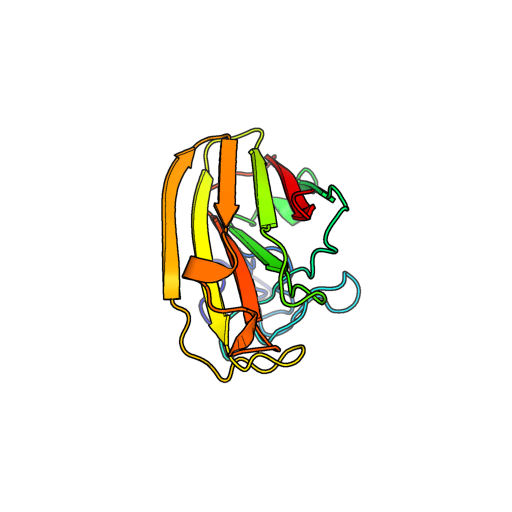Protein AF-S4RY05-F1 (afdb_monomer_lite)

Sequence (166 aa):
CKCNHHATDCNAQTGKCYCTTKGIKGDQCQLCDIDNRYLGNPLKGTCYYSLLIDYQFTFSLSLEDDKHYTSINFMATPEESNRDLDMFINTSKNVNLNITWSSGSTAGTMMGEEVLIVSKAQIREYKSSFSNEKFDFRGNPNITFYVYVSNFTWPVKIQVCFLWRN

Organism: Petromyzon marinus (NCBI:txid7757)

Radius of gyration: 16.18 Å; chains: 1; bounding box: 46×26×43 Å

Secondary structure (DSSP, 8-state):
---TTS-S-B-TTT--B---EETEESTTS-EE-GGGTEEE-TTSS-EEEEPPTT-EEEEEE-SGGGTT--EEEEEE--S-TT--EEEEEEEEEEEEEEEEEEES--TT---SPPEEEEEEEEEEEEEEEE-HHHHTTTT-S-EEEEEEEES--SSEEEEEEEEE--

InterPro domains:
  IPR051568 LZTR1/Attractin [PTHR46376] (1-163)
  IPR056732 Attractin, GBD domain [PF24972] (48-162)

Foldseek 3Di:
DQQLPQAPDADPPPCAGLGAEPQQDDSNSFDGVVVQQWAETSNVPDTAREADAPDKDKDWQADPSSQRYFKYKYKYWDQDQPFKKKKKKFKPFFWWKWKWKFAPDDGHDPPGDTHTDDTDGRDGMDIDIGHCVVVVCVVGVGMMMMMMIGRDGPRMMMMIHMYTDD

pLDDT: mean 90.18, std 12.88, range [46.97, 98.81]

Structure (mmCIF, N/CA/C/O backbone):
data_AF-S4RY05-F1
#
_entry.id   AF-S4RY05-F1
#
loop_
_atom_site.group_PDB
_atom_site.id
_atom_site.type_symbol
_atom_site.label_atom_id
_atom_site.label_alt_id
_atom_site.label_comp_id
_atom_site.label_asym_id
_atom_site.label_entity_id
_atom_site.label_seq_id
_atom_site.pdbx_PDB_ins_code
_atom_site.Cartn_x
_atom_site.Cartn_y
_atom_site.Cartn_z
_atom_site.occupancy
_atom_site.B_iso_or_equiv
_atom_site.auth_seq_id
_atom_site.auth_comp_id
_atom_site.auth_asym_id
_atom_site.auth_atom_id
_atom_site.pdbx_PDB_model_num
ATOM 1 N N . CYS A 1 1 ? -21.446 -6.649 10.476 1.00 89.25 1 CYS A N 1
ATOM 2 C CA . CYS A 1 1 ? -21.070 -5.446 9.704 1.00 89.25 1 CYS A CA 1
ATOM 3 C C . CYS A 1 1 ? -21.053 -5.791 8.215 1.00 89.25 1 CYS A C 1
ATOM 5 O O . CYS A 1 1 ? -20.720 -6.926 7.894 1.00 89.25 1 CYS A O 1
ATOM 7 N N . LYS A 1 2 ? -21.412 -4.872 7.306 1.00 95.00 2 LYS A N 1
ATOM 8 C CA . LYS A 1 2 ? -21.285 -5.079 5.847 1.00 95.00 2 LYS A CA 1
ATOM 9 C C . LYS A 1 2 ? -20.197 -4.145 5.313 1.00 95.00 2 LYS A C 1
ATOM 11 O O . LYS A 1 2 ? -20.494 -3.006 4.986 1.00 95.00 2 LYS A O 1
ATOM 16 N N . CYS A 1 3 ? -18.957 -4.628 5.263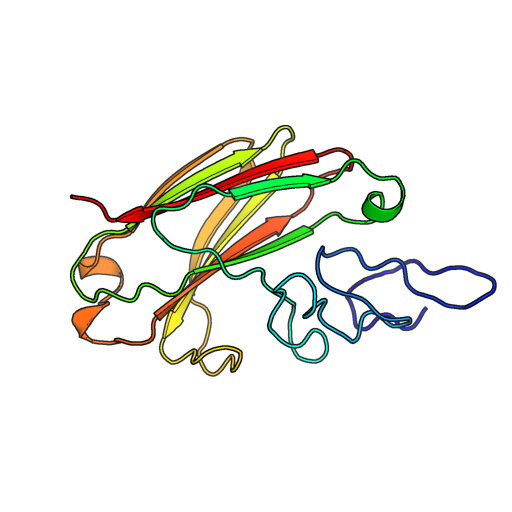 1.00 97.00 3 CYS A N 1
ATOM 17 C CA . CYS A 1 3 ? -17.771 -3.796 5.008 1.00 97.00 3 CYS A CA 1
ATOM 18 C C . CYS A 1 3 ? -17.015 -4.155 3.721 1.00 97.00 3 CYS A C 1
ATOM 20 O O . CYS A 1 3 ? -15.821 -3.893 3.617 1.00 97.00 3 CYS A O 1
ATOM 22 N N . ASN A 1 4 ? -17.681 -4.820 2.770 1.00 96.00 4 ASN A N 1
ATOM 23 C CA . ASN A 1 4 ? -17.122 -5.174 1.457 1.00 96.00 4 ASN A CA 1
ATOM 24 C C . ASN A 1 4 ? -15.742 -5.867 1.513 1.00 96.00 4 ASN A C 1
ATOM 26 O O . ASN A 1 4 ? -14.904 -5.630 0.657 1.00 96.00 4 ASN A O 1
ATOM 30 N N . HIS A 1 5 ? -15.518 -6.731 2.513 1.00 95.38 5 HIS A N 1
ATOM 31 C CA . HIS A 1 5 ? -14.254 -7.452 2.769 1.00 95.38 5 HIS A CA 1
ATOM 32 C C . HIS A 1 5 ? -13.053 -6.581 3.182 1.00 95.38 5 HIS A C 1
ATOM 34 O O . HIS A 1 5 ? -11.957 -7.101 3.359 1.00 95.38 5 HIS A O 1
ATOM 40 N N . HIS A 1 6 ? -13.269 -5.286 3.422 1.00 97.00 6 HIS A N 1
ATOM 41 C CA . HIS A 1 6 ? -12.234 -4.337 3.852 1.00 97.00 6 HIS A CA 1
ATOM 42 C C . HIS A 1 6 ? -12.256 -4.036 5.354 1.00 97.00 6 HIS A C 1
ATOM 44 O O . HIS A 1 6 ? -11.504 -3.186 5.821 1.00 97.00 6 HIS A O 1
ATOM 50 N N . ALA A 1 7 ? -13.132 -4.702 6.109 1.00 96.75 7 ALA A N 1
ATOM 51 C CA . ALA A 1 7 ? -13.131 -4.735 7.568 1.00 96.75 7 ALA A CA 1
ATOM 52 C C . ALA A 1 7 ? -13.991 -5.896 8.08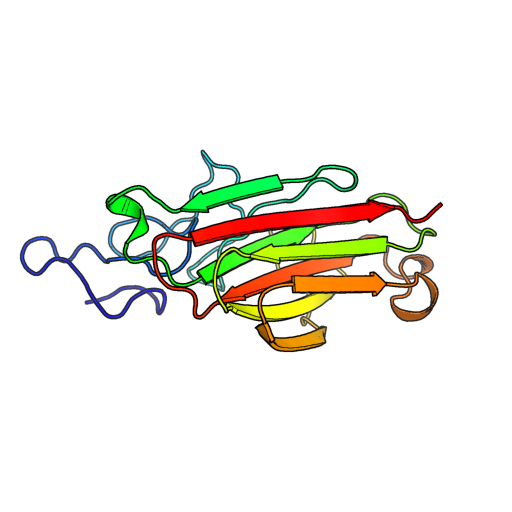1 1.00 96.75 7 ALA A C 1
ATOM 54 O O . ALA A 1 7 ? -14.938 -6.326 7.416 1.00 96.75 7 ALA A O 1
ATOM 55 N N . THR A 1 8 ? -13.701 -6.358 9.292 1.00 95.31 8 THR A N 1
ATOM 56 C CA . THR A 1 8 ? -14.573 -7.261 10.061 1.00 95.31 8 THR A CA 1
ATOM 57 C C . THR A 1 8 ? -15.357 -6.511 11.134 1.00 95.31 8 THR A C 1
ATOM 59 O O . THR A 1 8 ? -16.497 -6.874 11.427 1.00 95.31 8 THR A O 1
ATOM 62 N N . ASP A 1 9 ? -14.783 -5.421 11.646 1.00 95.25 9 ASP A N 1
ATOM 63 C CA . ASP A 1 9 ? -15.317 -4.653 12.764 1.00 95.25 9 ASP A CA 1
ATOM 64 C C . ASP A 1 9 ? -15.981 -3.351 12.301 1.00 95.25 9 ASP A C 1
ATOM 66 O O . ASP A 1 9 ? -15.571 -2.702 11.332 1.00 95.25 9 ASP A O 1
ATOM 70 N N . CYS A 1 10 ? -17.027 -2.947 13.017 1.00 96.62 10 CYS A N 1
ATOM 71 C CA . CYS A 1 10 ? -17.731 -1.691 12.802 1.00 96.62 10 CYS A CA 1
ATOM 72 C C . CYS A 1 10 ? -18.220 -1.111 14.126 1.00 96.62 10 CYS A C 1
ATOM 74 O O . CYS A 1 10 ? -18.343 -1.813 15.131 1.00 96.62 10 CYS A O 1
ATOM 76 N N . ASN A 1 11 ? -18.531 0.181 14.117 1.00 96.50 11 ASN A N 1
ATOM 77 C CA . ASN A 1 11 ? -19.168 0.844 15.240 1.00 96.50 11 ASN A CA 1
ATOM 78 C C . ASN A 1 11 ? -20.532 0.190 15.530 1.00 96.50 11 ASN A C 1
ATOM 80 O O . ASN A 1 11 ? -21.389 0.118 14.650 1.00 96.50 11 ASN A O 1
ATOM 84 N N . ALA A 1 12 ? -20.746 -0.258 16.770 1.00 95.62 12 ALA A N 1
ATOM 85 C CA . ALA A 1 12 ? -21.946 -1.001 17.160 1.00 95.62 12 ALA A CA 1
ATOM 86 C C . ALA A 1 12 ? -23.250 -0.182 17.083 1.00 95.62 12 ALA A C 1
ATOM 88 O O . ALA A 1 12 ? -24.325 -0.763 16.972 1.00 95.62 12 ALA A O 1
ATOM 89 N N . GLN A 1 13 ? -23.164 1.149 17.146 1.00 95.62 13 GLN A N 1
ATOM 90 C CA . GLN A 1 13 ? -24.323 2.044 17.128 1.00 95.62 13 GLN A CA 1
ATOM 91 C C . GLN A 1 13 ? -24.672 2.485 15.706 1.00 95.62 13 GLN A C 1
ATOM 93 O O . GLN A 1 13 ? -25.833 2.443 15.313 1.00 95.62 13 GLN A O 1
ATOM 98 N N . THR A 1 14 ? -23.672 2.912 14.930 1.00 96.31 14 THR A N 1
ATOM 99 C CA . THR A 1 14 ? -23.894 3.479 13.588 1.00 96.31 14 THR A CA 1
ATOM 100 C C . THR A 1 14 ? -23.757 2.452 12.468 1.00 96.31 14 THR A C 1
ATOM 102 O O . THR A 1 14 ? -24.172 2.711 11.343 1.00 96.31 14 THR A O 1
ATOM 105 N N . GLY A 1 15 ? -23.140 1.299 12.740 1.00 95.69 15 GLY A N 1
ATOM 106 C CA . GLY A 1 15 ? -22.800 0.297 11.730 1.00 95.69 15 GLY A CA 1
ATOM 107 C C . GLY A 1 15 ? -21.627 0.688 10.824 1.00 95.69 15 GLY A C 1
ATOM 108 O O . GLY A 1 15 ? -21.273 -0.095 9.941 1.00 95.69 15 GLY A O 1
ATOM 109 N N . LYS A 1 16 ? -21.006 1.859 11.042 1.00 97.25 16 LYS A N 1
ATOM 110 C CA . LYS A 1 16 ? -19.874 2.360 10.251 1.00 97.25 16 LYS A CA 1
ATOM 111 C C . LYS A 1 16 ? -18.645 1.471 10.419 1.00 97.25 16 LYS A C 1
ATOM 113 O O . LYS A 1 16 ? -18.167 1.279 11.536 1.00 97.25 16 LYS A O 1
ATOM 118 N N . CYS A 1 17 ? -18.129 0.953 9.313 1.00 97.94 17 CYS A N 1
ATOM 119 C CA . CYS A 1 17 ? -16.980 0.056 9.280 1.00 97.94 17 CYS A CA 1
ATOM 120 C C . CYS A 1 17 ? -15.662 0.742 9.657 1.00 97.94 17 CYS A C 1
ATOM 122 O O . CYS A 1 17 ? -15.418 1.899 9.308 1.00 97.94 17 CYS A O 1
ATOM 124 N N . TYR A 1 18 ? -14.788 -0.015 10.318 1.00 97.25 18 TYR A N 1
ATOM 125 C CA . TYR A 1 18 ? -13.406 0.371 10.586 1.00 97.25 18 TYR A CA 1
ATOM 126 C C . TYR A 1 18 ? -12.495 -0.200 9.495 1.00 97.25 18 TYR A C 1
ATOM 128 O O . TYR A 1 18 ? -11.924 -1.276 9.656 1.00 97.25 18 TYR A O 1
ATOM 136 N N . CYS A 1 19 ? -12.417 0.488 8.353 1.00 97.88 19 CYS A N 1
ATOM 137 C CA . CYS A 1 19 ? -11.665 0.015 7.188 1.00 97.88 19 CYS A CA 1
ATOM 138 C C . CYS A 1 19 ? -10.189 -0.238 7.532 1.00 97.88 19 CYS A C 1
ATOM 140 O O . CYS A 1 19 ? -9.539 0.602 8.151 1.00 97.88 19 CYS A O 1
ATOM 142 N N . THR A 1 20 ? -9.657 -1.385 7.112 1.00 98.12 20 THR A N 1
ATOM 143 C CA . THR A 1 20 ? -8.320 -1.852 7.518 1.00 98.12 20 THR A CA 1
ATOM 144 C C . THR A 1 20 ? -7.217 -1.508 6.521 1.00 98.12 20 THR A C 1
ATOM 146 O O . THR A 1 20 ? -6.035 -1.605 6.849 1.00 98.12 20 THR A O 1
ATOM 149 N N . THR A 1 21 ? -7.575 -1.040 5.323 1.00 98.38 21 THR A N 1
ATOM 150 C CA . THR A 1 21 ? -6.620 -0.584 4.305 1.00 98.38 21 THR A CA 1
ATOM 151 C C . THR A 1 21 ? -6.646 0.934 4.186 1.00 98.38 21 THR A C 1
ATOM 153 O O . THR A 1 21 ? -7.696 1.524 3.913 1.00 98.38 21 THR A O 1
ATOM 156 N N . LYS A 1 22 ? -5.484 1.577 4.348 1.00 98.31 22 LYS A N 1
ATOM 157 C CA . LYS A 1 22 ? -5.354 3.030 4.197 1.00 98.31 22 LYS A CA 1
ATOM 158 C C . LYS A 1 22 ? -5.764 3.451 2.786 1.00 98.31 22 LYS A C 1
ATOM 160 O O . LYS A 1 22 ? -5.320 2.866 1.802 1.00 98.31 22 LYS A O 1
ATOM 165 N N . GLY A 1 23 ? -6.607 4.479 2.713 1.00 97.75 23 GLY A N 1
ATOM 166 C CA . GLY A 1 23 ? -7.149 4.996 1.457 1.00 97.75 23 GLY A CA 1
ATOM 167 C C . GLY A 1 23 ? -8.510 4.428 1.067 1.00 97.75 23 GLY A C 1
ATOM 168 O O . GLY A 1 23 ? -9.104 4.927 0.117 1.00 97.75 23 GLY A O 1
ATOM 169 N N . ILE A 1 24 ? -9.033 3.439 1.799 1.00 98.31 24 ILE A N 1
ATOM 170 C CA . ILE A 1 24 ? -10.426 2.993 1.681 1.00 98.31 24 ILE A CA 1
ATOM 171 C C . ILE A 1 24 ? -11.267 3.715 2.738 1.00 98.31 24 ILE A C 1
ATOM 173 O O . ILE A 1 24 ? -10.918 3.724 3.918 1.00 98.31 24 ILE A O 1
ATOM 177 N N . LYS A 1 25 ? -12.383 4.318 2.315 1.00 97.19 25 LYS A N 1
ATOM 178 C CA . LYS A 1 25 ? -13.302 5.092 3.160 1.00 97.19 25 LYS A CA 1
ATOM 179 C C . LYS A 1 25 ? -14.777 4.785 2.868 1.00 97.19 25 LYS A C 1
ATOM 181 O O . LYS A 1 25 ? -15.119 4.003 1.979 1.00 97.19 25 LYS A O 1
ATOM 186 N N . GLY A 1 26 ? -15.657 5.441 3.623 1.00 96.44 26 GLY A N 1
ATOM 187 C CA . GLY A 1 26 ? -17.111 5.278 3.560 1.00 96.44 26 GLY A CA 1
ATOM 188 C C . GLY A 1 26 ? -17.642 4.295 4.602 1.00 96.44 26 GLY A C 1
ATOM 189 O O . GLY A 1 26 ? -16.894 3.484 5.143 1.00 96.44 26 GLY A O 1
ATOM 190 N N . ASP A 1 27 ? -18.941 4.370 4.889 1.00 97.12 27 ASP A N 1
ATOM 191 C CA . ASP A 1 27 ? -19.545 3.609 5.992 1.00 97.12 27 ASP A CA 1
ATOM 192 C C . ASP A 1 27 ? -19.465 2.089 5.822 1.00 97.12 27 ASP A C 1
ATOM 194 O O . ASP A 1 27 ? -19.486 1.361 6.810 1.00 97.12 27 ASP A O 1
ATOM 198 N N . GLN A 1 28 ? -19.328 1.618 4.581 1.00 97.88 28 GLN A N 1
ATOM 199 C CA . GLN A 1 28 ? -19.178 0.211 4.215 1.00 97.88 28 GLN A CA 1
ATOM 200 C C . GLN A 1 28 ? -17.823 -0.071 3.547 1.00 97.88 28 GLN A C 1
ATOM 202 O O . GLN A 1 28 ? -17.673 -1.106 2.900 1.00 97.88 28 GLN A O 1
ATOM 207 N N . CYS A 1 29 ? -16.840 0.830 3.664 1.00 98.00 29 CYS A N 1
ATOM 208 C CA . CYS A 1 29 ? -15.545 0.724 2.980 1.00 98.00 29 CYS A CA 1
ATOM 209 C C . CYS A 1 29 ? -15.675 0.601 1.449 1.00 98.00 29 CYS A C 1
ATOM 211 O O . CYS A 1 29 ? -15.027 -0.226 0.812 1.00 98.00 29 CYS A O 1
ATOM 213 N N . GLN A 1 30 ? -16.574 1.392 0.863 1.00 97.56 30 GLN A N 1
ATOM 214 C CA . GLN A 1 30 ? -16.971 1.300 -0.543 1.00 97.56 30 GLN A CA 1
ATOM 215 C C . GLN A 1 30 ? -16.365 2.378 -1.452 1.00 97.56 30 GLN A C 1
ATOM 217 O O . GLN A 1 30 ? -16.633 2.372 -2.651 1.00 97.56 30 GLN A O 1
ATOM 222 N N . LEU A 1 31 ? -15.570 3.305 -0.909 1.00 97.94 31 LEU A N 1
ATOM 223 C CA . LEU A 1 31 ? -14.992 4.428 -1.653 1.00 97.94 31 LEU A CA 1
ATOM 224 C C . LEU A 1 31 ? -13.472 4.482 -1.485 1.00 97.94 31 LEU A C 1
ATOM 226 O O . LEU A 1 31 ? -12.960 4.169 -0.413 1.00 97.94 31 LEU A O 1
ATOM 230 N N . CYS A 1 32 ? -12.759 4.946 -2.512 1.00 98.25 32 CYS A N 1
ATOM 231 C CA . CYS A 1 32 ? -11.375 5.389 -2.348 1.00 98.25 32 CYS A CA 1
ATOM 232 C C . CYS A 1 32 ? -11.316 6.830 -1.833 1.00 98.25 32 CYS A C 1
ATOM 234 O O . CYS A 1 32 ? -12.196 7.652 -2.101 1.00 98.25 32 CYS A O 1
ATOM 236 N N . ASP A 1 33 ? -10.250 7.151 -1.111 1.00 97.25 33 ASP A N 1
ATOM 237 C CA . ASP A 1 33 ? -9.943 8.496 -0.647 1.00 97.25 33 ASP A CA 1
ATOM 238 C C . ASP A 1 33 ? -9.260 9.332 -1.740 1.00 97.25 33 ASP A C 1
ATOM 240 O O . ASP A 1 33 ? -8.064 9.626 -1.687 1.00 97.25 33 ASP A O 1
ATOM 244 N N . ILE A 1 34 ? -10.042 9.676 -2.766 1.00 95.38 34 ILE A N 1
ATOM 245 C CA . ILE A 1 34 ? -9.580 10.384 -3.971 1.00 95.38 34 ILE A CA 1
ATOM 246 C C . ILE A 1 34 ? -8.959 11.742 -3.616 1.00 95.38 34 ILE A C 1
ATOM 248 O O . ILE A 1 34 ? -7.958 12.133 -4.215 1.00 95.38 34 ILE A O 1
ATOM 252 N N . ASP A 1 35 ? -9.491 12.413 -2.591 1.00 95.31 35 ASP A N 1
ATOM 253 C CA . ASP A 1 35 ? -8.980 13.693 -2.084 1.00 95.31 35 ASP A CA 1
ATOM 254 C C . ASP A 1 35 ? -7.511 13.584 -1.632 1.00 95.31 35 ASP A C 1
ATOM 256 O O . ASP A 1 35 ? -6.732 14.524 -1.779 1.00 95.31 35 ASP A O 1
ATOM 260 N N . ASN A 1 36 ? -7.105 12.399 -1.160 1.00 93.69 36 ASN A N 1
ATOM 261 C CA . ASN A 1 36 ? -5.736 12.068 -0.767 1.00 93.69 36 ASN A CA 1
ATOM 262 C C . ASN A 1 36 ? -5.004 11.200 -1.808 1.00 93.69 36 ASN A C 1
ATOM 264 O O . ASN A 1 36 ? -4.053 10.494 -1.468 1.00 93.69 36 ASN A O 1
ATOM 268 N N . ARG A 1 37 ? -5.414 11.284 -3.083 1.00 93.62 37 ARG A N 1
ATOM 269 C CA . ARG A 1 37 ? -4.785 10.630 -4.249 1.00 93.62 37 ARG A CA 1
ATOM 270 C C . ARG A 1 37 ? -4.831 9.099 -4.242 1.00 93.62 37 ARG A C 1
ATOM 272 O O . ARG A 1 37 ? -4.021 8.460 -4.916 1.00 93.62 37 ARG A O 1
ATOM 279 N N . TYR A 1 38 ? -5.780 8.506 -3.519 1.00 96.88 38 TYR A N 1
ATOM 280 C CA . TYR A 1 38 ? -6.041 7.073 -3.626 1.00 96.88 38 TYR A CA 1
ATOM 281 C C . TYR A 1 38 ? -6.973 6.789 -4.802 1.00 96.88 38 TYR A C 1
ATOM 283 O O . TYR A 1 38 ? -8.081 7.321 -4.881 1.00 96.88 38 TYR A O 1
ATOM 291 N N . LEU A 1 39 ? -6.518 5.927 -5.705 1.00 94.75 39 LEU A N 1
ATOM 292 C CA . LEU A 1 39 ? -7.205 5.546 -6.936 1.00 94.75 39 LEU A CA 1
ATOM 293 C C . LEU A 1 39 ? -7.566 4.058 -6.904 1.00 94.75 39 LEU A C 1
ATOM 295 O O . LEU A 1 39 ? -6.923 3.275 -6.210 1.00 94.75 39 LEU A O 1
ATOM 299 N N . GLY A 1 40 ? -8.581 3.660 -7.668 1.00 93.12 40 GLY A N 1
ATOM 300 C CA . GLY A 1 40 ? -9.052 2.276 -7.741 1.00 93.12 40 GLY A CA 1
ATOM 301 C C . GLY A 1 40 ? -10.536 2.151 -7.414 1.00 93.12 40 GLY A C 1
ATOM 302 O O . GLY A 1 40 ? -11.300 3.110 -7.530 1.00 93.12 40 GLY A O 1
ATOM 303 N N . ASN A 1 41 ? -10.954 0.948 -7.028 1.00 94.00 41 ASN A N 1
ATOM 304 C CA . ASN A 1 41 ? -12.339 0.669 -6.670 1.00 94.00 41 ASN A CA 1
ATOM 305 C C . ASN A 1 41 ? -12.396 -0.467 -5.636 1.00 94.00 41 ASN A C 1
ATOM 307 O O . ASN A 1 41 ? -12.208 -1.629 -6.007 1.00 94.00 41 ASN A O 1
ATOM 311 N N . PRO A 1 42 ? -12.715 -0.179 -4.362 1.00 95.50 42 PRO A N 1
ATOM 312 C CA . PRO A 1 42 ? -12.710 -1.189 -3.309 1.00 95.50 42 PRO A CA 1
ATOM 313 C C . PRO A 1 42 ? -13.856 -2.203 -3.453 1.00 95.50 42 PRO A C 1
ATOM 315 O O . PRO A 1 42 ? -13.784 -3.287 -2.888 1.00 95.50 42 PRO A O 1
ATOM 318 N N . LEU A 1 43 ? -14.891 -1.913 -4.252 1.00 94.94 43 LEU A N 1
ATOM 319 C CA . LEU A 1 43 ? -15.946 -2.885 -4.566 1.00 94.94 43 LEU A CA 1
ATOM 320 C C . LEU A 1 43 ? -15.507 -3.937 -5.595 1.00 94.94 43 LEU A C 1
ATOM 322 O O . LEU A 1 43 ? -16.174 -4.957 -5.744 1.00 94.94 43 LEU A O 1
ATOM 326 N N . LYS A 1 44 ? -14.413 -3.683 -6.322 1.00 91.69 44 LYS A N 1
ATOM 327 C CA . LYS A 1 44 ? -13.852 -4.581 -7.346 1.00 91.69 44 LYS A CA 1
ATOM 328 C C . LYS A 1 44 ? -12.400 -4.984 -7.058 1.00 91.69 44 LYS A C 1
ATOM 330 O O . LYS A 1 44 ? -11.762 -5.594 -7.906 1.00 91.69 44 LYS A O 1
ATOM 335 N N . GLY A 1 45 ? -11.868 -4.612 -5.900 1.00 92.69 45 GLY A N 1
ATOM 336 C CA . GLY A 1 45 ? -10.453 -4.736 -5.580 1.00 92.69 45 GLY A CA 1
ATOM 337 C C . GLY A 1 45 ? -10.105 -3.868 -4.383 1.00 92.69 45 GLY A C 1
ATOM 338 O O . GLY A 1 45 ? -10.710 -3.999 -3.323 1.00 92.69 45 GLY A O 1
ATOM 339 N N . THR A 1 46 ? -9.143 -2.966 -4.551 1.00 95.75 46 THR A N 1
ATOM 340 C CA . THR A 1 46 ? -8.662 -2.086 -3.483 1.00 95.75 46 THR A CA 1
ATOM 341 C C . THR A 1 46 ? -8.395 -0.668 -3.996 1.00 95.75 46 THR A C 1
ATOM 343 O O . THR A 1 46 ? -8.700 -0.335 -5.146 1.00 95.75 46 THR A O 1
ATOM 346 N N . CYS A 1 47 ? -7.861 0.175 -3.117 1.00 97.56 47 CYS A N 1
ATOM 347 C CA . CYS A 1 47 ? -7.373 1.508 -3.429 1.00 97.56 47 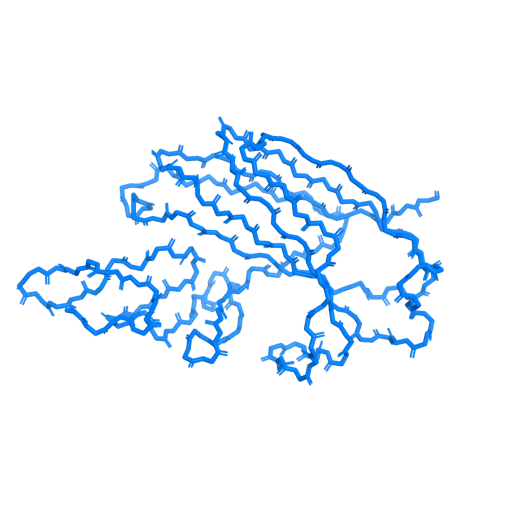CYS A CA 1
ATOM 348 C C . CYS A 1 47 ? -5.847 1.550 -3.317 1.00 97.56 47 CYS A C 1
ATOM 350 O O . CYS A 1 47 ? -5.264 0.931 -2.422 1.00 97.56 47 CYS A O 1
ATOM 352 N N . TYR A 1 48 ? -5.220 2.316 -4.204 1.00 97.56 48 TYR A N 1
ATOM 353 C CA . TYR A 1 48 ? -3.776 2.460 -4.327 1.00 97.56 48 TYR A CA 1
ATOM 354 C C . TYR A 1 48 ? -3.397 3.931 -4.282 1.00 97.56 48 TYR A C 1
ATOM 356 O O . TYR A 1 48 ? -4.017 4.758 -4.951 1.00 97.56 48 TYR A O 1
ATOM 364 N N . TYR A 1 49 ? -2.349 4.255 -3.537 1.00 97.94 49 TYR A N 1
ATOM 365 C CA . TYR A 1 49 ? -1.708 5.555 -3.657 1.00 97.94 49 TYR A CA 1
ATOM 366 C C . TYR A 1 49 ? -0.746 5.542 -4.851 1.00 97.94 49 TYR A C 1
ATOM 368 O O . TYR A 1 49 ? 0.119 4.668 -4.942 1.00 97.94 49 TYR A O 1
ATOM 376 N N . SER A 1 50 ? -0.884 6.507 -5.760 1.00 94.44 50 SER A N 1
ATOM 377 C CA . SER A 1 50 ? 0.003 6.622 -6.923 1.00 94.44 50 SER A CA 1
ATOM 378 C C . SER A 1 50 ? 1.344 7.234 -6.522 1.00 94.44 50 SER A C 1
ATOM 380 O O . SER A 1 50 ? 1.410 8.403 -6.137 1.00 94.44 50 SER A O 1
ATOM 382 N N . LEU A 1 51 ? 2.417 6.455 -6.623 1.00 95.62 51 LEU A N 1
ATOM 383 C CA . LEU A 1 51 ? 3.783 6.917 -6.409 1.00 95.62 51 LEU A CA 1
ATOM 384 C C . LEU A 1 51 ? 4.328 7.543 -7.691 1.00 95.62 51 LEU A C 1
ATOM 386 O O . LEU A 1 51 ? 4.132 7.016 -8.785 1.00 95.62 51 LEU A O 1
ATOM 390 N N . LEU A 1 52 ? 5.042 8.653 -7.528 1.00 94.00 52 LEU A N 1
ATOM 391 C CA . LEU A 1 52 ? 5.864 9.234 -8.584 1.00 94.00 52 LEU A CA 1
ATOM 392 C C . LEU A 1 52 ? 7.254 8.595 -8.532 1.00 94.00 52 LEU A C 1
ATOM 394 O O . LEU A 1 52 ? 7.840 8.479 -7.454 1.00 94.00 52 LEU A O 1
ATOM 398 N N . ILE A 1 53 ? 7.766 8.179 -9.687 1.00 93.00 53 ILE A N 1
ATOM 399 C CA . ILE A 1 53 ? 9.139 7.676 -9.813 1.00 93.00 53 ILE A CA 1
ATOM 400 C C . ILE A 1 53 ? 10.114 8.838 -9.586 1.00 93.00 53 ILE A C 1
ATOM 402 O O . ILE A 1 53 ? 9.783 9.983 -9.875 1.00 93.00 53 ILE A O 1
ATOM 406 N N . ASP A 1 54 ? 11.274 8.539 -9.006 1.00 94.81 54 ASP A N 1
ATOM 407 C CA . ASP A 1 54 ? 12.308 9.473 -8.533 1.00 94.81 54 ASP A CA 1
ATOM 408 C C . ASP A 1 54 ? 11.925 10.311 -7.305 1.00 94.81 54 ASP A C 1
ATOM 410 O O . ASP A 1 54 ? 12.704 11.143 -6.836 1.00 94.81 54 ASP A O 1
ATOM 414 N N . TYR A 1 55 ? 10.762 10.040 -6.704 1.00 96.25 55 TYR A N 1
ATOM 415 C CA . TYR A 1 55 ? 10.343 10.649 -5.446 1.00 96.25 55 TYR A CA 1
ATOM 416 C C . TYR A 1 55 ? 10.335 9.634 -4.303 1.00 96.25 55 TYR A C 1
ATOM 418 O O . TYR A 1 55 ? 9.858 8.504 -4.427 1.00 96.25 55 TYR A O 1
ATOM 426 N N . GLN A 1 56 ? 10.817 10.073 -3.138 1.00 97.69 56 GLN A N 1
ATOM 427 C CA . GLN A 1 56 ? 10.692 9.321 -1.895 1.00 97.69 56 GLN A CA 1
ATOM 428 C C . GLN A 1 56 ? 9.480 9.789 -1.099 1.00 97.69 56 GLN A C 1
ATOM 430 O O . GLN A 1 56 ? 9.417 10.932 -0.645 1.00 97.69 56 GLN A O 1
ATOM 435 N N . PHE A 1 57 ? 8.553 8.869 -0.855 1.00 98.19 57 PHE A N 1
ATOM 436 C CA . PHE A 1 57 ? 7.374 9.119 -0.040 1.00 98.19 57 PHE A CA 1
ATOM 437 C C . PHE A 1 57 ? 7.589 8.594 1.375 1.00 98.19 57 PHE A C 1
ATOM 439 O O . PHE A 1 57 ? 8.266 7.591 1.599 1.00 98.19 57 PHE A O 1
ATOM 446 N N . THR A 1 58 ? 7.014 9.288 2.354 1.00 98.44 58 THR A N 1
ATOM 447 C CA . THR A 1 58 ? 6.993 8.860 3.754 1.00 98.44 58 THR A CA 1
ATOM 448 C C . THR A 1 58 ? 5.568 8.962 4.275 1.00 98.44 58 THR A C 1
ATOM 450 O O . THR A 1 58 ? 5.001 10.049 4.328 1.00 98.44 58 THR A O 1
ATOM 453 N N . PHE A 1 59 ? 5.012 7.830 4.686 1.00 98.12 59 PHE A N 1
ATOM 454 C CA . PHE A 1 59 ? 3.691 7.713 5.285 1.00 98.12 59 PHE A CA 1
ATOM 455 C C . PHE A 1 59 ? 3.850 7.465 6.780 1.00 98.12 59 PHE A C 1
ATOM 457 O O . PHE A 1 59 ? 4.467 6.481 7.189 1.00 98.12 59 PHE A O 1
ATOM 464 N N . SER A 1 60 ? 3.289 8.357 7.590 1.00 97.88 60 SER A N 1
ATOM 465 C CA . SER A 1 60 ? 3.268 8.239 9.047 1.00 97.88 60 SER A CA 1
ATOM 466 C C . SER A 1 60 ? 1.832 7.999 9.494 1.00 97.88 60 SER A C 1
ATOM 468 O O . SER A 1 60 ? 1.013 8.912 9.446 1.00 97.88 60 SER A O 1
ATOM 470 N N . LEU A 1 61 ? 1.530 6.766 9.897 1.00 97.62 61 LEU A N 1
ATOM 471 C CA . LEU A 1 61 ? 0.231 6.364 10.426 1.00 97.62 61 LEU A CA 1
ATOM 472 C C . LEU A 1 61 ? 0.356 6.361 11.947 1.00 97.62 61 LEU A C 1
ATOM 474 O O . LEU A 1 61 ? 0.808 5.380 12.542 1.00 97.62 61 LEU A O 1
ATOM 478 N N . SER A 1 62 ? 0.040 7.496 12.559 1.00 96.75 62 SER A N 1
ATOM 479 C CA . SER A 1 62 ? 0.226 7.728 13.997 1.00 96.75 62 SER A CA 1
ATOM 480 C C . SER A 1 62 ? -0.943 8.456 14.649 1.00 96.75 62 SER A C 1
ATOM 482 O O . SER A 1 62 ? -0.904 8.691 15.853 1.00 96.75 62 SER A O 1
ATOM 484 N N . LEU A 1 63 ? -1.969 8.825 13.879 1.00 96.31 63 LEU A N 1
ATOM 485 C CA . LEU A 1 63 ? -3.174 9.452 14.414 1.00 96.31 63 LEU A CA 1
ATOM 486 C C . LEU A 1 63 ? -4.123 8.377 14.937 1.00 96.31 63 LEU A C 1
ATOM 488 O O . LEU A 1 63 ? -4.082 7.242 14.469 1.00 96.31 63 LEU A O 1
ATOM 492 N N . GLU A 1 64 ? -4.989 8.720 15.888 1.00 93.69 64 GLU A N 1
ATOM 493 C CA . GLU A 1 64 ? -5.933 7.749 16.452 1.00 93.69 64 GLU A CA 1
ATOM 494 C C . GLU A 1 64 ? -6.858 7.146 15.382 1.00 93.69 64 GLU A C 1
ATOM 496 O O . GLU A 1 64 ? -7.138 5.949 15.412 1.00 93.69 64 GLU A O 1
ATOM 501 N N . ASP A 1 65 ? -7.248 7.936 14.382 1.00 90.50 65 ASP A N 1
ATOM 502 C CA . ASP A 1 65 ? -8.053 7.475 13.245 1.00 90.50 65 ASP A CA 1
ATOM 503 C C . ASP A 1 65 ? -7.339 6.422 12.380 1.00 90.50 65 ASP A C 1
ATOM 505 O O . ASP A 1 65 ? -7.990 5.681 11.643 1.00 90.50 65 ASP A O 1
ATOM 509 N N . ASP A 1 66 ? -6.009 6.313 12.475 1.00 95.38 66 ASP A N 1
ATOM 510 C CA . ASP A 1 66 ? -5.229 5.316 11.742 1.00 95.38 66 ASP A CA 1
ATOM 511 C C . ASP A 1 66 ? -5.145 3.959 12.468 1.00 95.38 66 ASP A C 1
ATOM 513 O O . ASP A 1 66 ? -4.605 3.003 11.907 1.00 95.38 66 ASP A O 1
ATOM 517 N N . LYS A 1 67 ? -5.661 3.841 13.704 1.00 96.56 67 LYS A N 1
ATOM 518 C CA . LYS A 1 67 ? -5.455 2.659 14.568 1.00 96.56 67 LYS A CA 1
ATOM 519 C C . LYS A 1 67 ? -5.981 1.344 13.996 1.00 96.56 67 LYS A C 1
ATOM 521 O O . LYS A 1 67 ? -5.515 0.279 14.391 1.00 96.56 67 LYS A O 1
ATOM 526 N N . HIS A 1 68 ? -6.951 1.422 13.088 1.00 96.75 68 HIS A N 1
ATOM 527 C CA . HIS A 1 68 ? -7.564 0.259 12.451 1.00 96.75 68 HIS A CA 1
ATOM 528 C C . HIS A 1 68 ? -6.838 -0.185 11.177 1.00 96.75 68 HIS A C 1
ATOM 530 O O . HIS A 1 68 ? -7.101 -1.282 10.687 1.00 96.75 68 HIS A O 1
ATOM 536 N N . TYR A 1 69 ? -5.917 0.626 10.642 1.00 98.19 69 TYR A N 1
ATOM 537 C CA . TYR A 1 69 ? -5.186 0.251 9.441 1.00 98.19 69 TYR A CA 1
ATOM 538 C C . TYR A 1 69 ? -4.127 -0.809 9.740 1.00 98.19 69 TYR A C 1
ATOM 540 O O . TYR A 1 69 ? -3.282 -0.656 10.624 1.00 98.19 69 TYR A O 1
ATOM 548 N N . THR A 1 70 ? -4.148 -1.860 8.931 1.00 98.38 70 THR A N 1
ATOM 549 C CA . THR A 1 70 ? -3.178 -2.962 8.928 1.00 98.38 70 THR A CA 1
ATOM 550 C C . THR A 1 70 ? -2.536 -3.163 7.558 1.00 98.38 70 THR A C 1
ATOM 552 O O . THR A 1 70 ? -1.651 -4.008 7.408 1.00 98.38 70 THR A O 1
ATOM 555 N N . SER A 1 71 ? -2.999 -2.421 6.548 1.00 98.56 71 SER A N 1
ATOM 556 C CA . SER A 1 71 ? -2.505 -2.466 5.173 1.00 98.56 71 SER A CA 1
ATOM 557 C C . SER A 1 71 ? -2.506 -1.091 4.498 1.00 98.56 71 SER A C 1
ATOM 559 O O . SER A 1 71 ? -3.281 -0.196 4.840 1.00 98.56 71 SER A O 1
ATOM 561 N N . ILE A 1 72 ? -1.624 -0.929 3.515 1.00 98.75 72 ILE A N 1
ATOM 562 C CA . ILE A 1 72 ? -1.576 0.191 2.571 1.00 98.75 72 ILE A CA 1
ATOM 563 C C . ILE A 1 72 ? -1.046 -0.333 1.235 1.00 98.75 72 ILE A C 1
ATOM 565 O O . ILE A 1 72 ? -0.128 -1.157 1.213 1.00 98.75 72 ILE A O 1
ATOM 569 N N . ASN A 1 73 ? -1.623 0.142 0.132 1.00 98.56 73 ASN A N 1
ATOM 570 C CA . ASN A 1 73 ? -1.226 -0.283 -1.206 1.00 98.56 73 ASN A CA 1
ATOM 571 C C . ASN A 1 73 ? -0.751 0.914 -2.021 1.00 98.56 73 ASN A C 1
ATOM 573 O O . ASN A 1 73 ? -1.321 2.007 -1.950 1.00 98.56 73 ASN A O 1
ATOM 577 N N . PHE A 1 74 ? 0.273 0.679 -2.827 1.00 98.06 74 PHE A N 1
ATOM 578 C CA . PHE A 1 74 ? 0.848 1.662 -3.726 1.00 98.06 74 PHE A CA 1
ATOM 579 C C . PHE A 1 74 ? 0.817 1.144 -5.154 1.00 98.06 74 PHE A C 1
ATOM 581 O O . PHE A 1 74 ? 0.824 -0.066 -5.380 1.00 98.06 74 PHE A O 1
ATOM 588 N N . MET A 1 75 ? 0.840 2.067 -6.106 1.00 95.06 75 MET A N 1
ATOM 589 C CA . MET A 1 75 ? 1.090 1.747 -7.503 1.00 95.06 75 MET A CA 1
ATOM 590 C C . MET A 1 75 ? 2.099 2.720 -8.106 1.00 95.06 75 MET A C 1
ATOM 592 O O . MET A 1 75 ? 2.134 3.886 -7.718 1.00 95.06 75 MET A O 1
ATOM 596 N N . ALA A 1 76 ? 2.898 2.249 -9.055 1.00 92.88 76 ALA A N 1
ATOM 597 C CA . ALA A 1 76 ? 3.806 3.073 -9.844 1.00 92.88 76 ALA A CA 1
ATOM 598 C C . ALA A 1 76 ? 3.718 2.638 -11.309 1.00 92.88 76 ALA A C 1
ATOM 600 O O . ALA A 1 76 ? 3.832 1.452 -11.612 1.00 92.88 76 ALA A O 1
ATOM 601 N N . THR A 1 77 ? 3.494 3.595 -12.207 1.00 89.19 77 THR A N 1
ATOM 602 C CA . THR A 1 77 ? 3.448 3.358 -13.657 1.00 89.19 77 THR A CA 1
ATOM 603 C C . THR A 1 77 ? 4.655 4.054 -14.272 1.00 89.19 77 THR A C 1
ATOM 605 O O . THR A 1 77 ? 4.695 5.284 -14.257 1.00 89.19 77 THR A O 1
ATOM 608 N N . PRO A 1 78 ? 5.667 3.308 -14.735 1.00 86.25 78 PRO A N 1
ATOM 609 C CA . PRO A 1 78 ? 6.841 3.900 -15.349 1.00 86.25 78 PRO A CA 1
ATOM 610 C C . PRO A 1 78 ? 6.534 4.493 -16.722 1.00 86.25 78 PRO A C 1
ATOM 612 O O . PRO A 1 78 ? 5.992 3.813 -17.584 1.00 86.25 78 PRO A O 1
ATOM 615 N N . GLU A 1 79 ? 6.874 5.771 -16.912 1.00 79.12 79 GLU A N 1
ATOM 616 C CA . GLU A 1 79 ? 6.615 6.501 -18.164 1.00 79.12 79 GLU A CA 1
ATOM 617 C C . GLU A 1 79 ? 7.680 6.229 -19.236 1.00 79.12 79 GLU A C 1
ATOM 619 O O . GLU A 1 79 ? 7.400 6.292 -20.432 1.00 79.12 79 GLU A O 1
ATOM 624 N N . GLU A 1 80 ? 8.909 5.906 -18.825 1.00 73.00 80 GLU A N 1
ATOM 625 C CA . GLU A 1 80 ? 10.004 5.610 -19.742 1.00 73.00 80 GLU A CA 1
ATOM 626 C C . GLU A 1 80 ? 10.119 4.102 -20.000 1.00 73.00 80 GLU A C 1
ATOM 628 O O . GLU A 1 80 ? 10.639 3.332 -19.192 1.00 73.00 80 GLU A O 1
ATOM 633 N N . SER A 1 81 ? 9.695 3.666 -21.183 1.00 63.78 81 SER A N 1
ATOM 634 C CA . SER A 1 81 ? 10.041 2.340 -21.692 1.00 63.78 81 SER A CA 1
ATOM 635 C C . SER A 1 81 ? 11.536 2.328 -22.038 1.00 63.78 81 SER A C 1
ATOM 637 O O . SER A 1 81 ? 11.936 3.118 -22.893 1.00 63.78 81 SER A O 1
ATOM 639 N N . ASN A 1 82 ? 12.336 1.450 -21.408 1.00 70.31 82 ASN A N 1
ATOM 640 C CA . ASN A 1 82 ? 13.770 1.141 -21.658 1.00 70.31 82 ASN A CA 1
ATOM 641 C C . ASN A 1 82 ? 14.756 1.375 -20.512 1.00 70.31 82 ASN A C 1
ATOM 643 O O . ASN A 1 82 ? 15.956 1.205 -20.734 1.00 70.31 82 ASN A O 1
ATOM 647 N N . ARG A 1 83 ? 14.296 1.713 -19.309 1.00 80.56 83 ARG A N 1
ATOM 648 C CA . ARG A 1 83 ? 15.176 1.820 -18.141 1.00 80.56 83 ARG A CA 1
ATOM 649 C C . ARG A 1 83 ? 14.818 0.800 -17.078 1.00 80.56 83 ARG A C 1
ATOM 651 O O . ARG A 1 83 ? 13.659 0.426 -16.923 1.00 80.56 83 ARG A O 1
ATOM 658 N N . ASP A 1 84 ? 15.838 0.355 -16.362 1.00 85.75 84 ASP A N 1
ATOM 659 C CA . ASP A 1 84 ? 15.660 -0.467 -15.176 1.00 85.75 84 ASP A CA 1
ATOM 660 C C . ASP A 1 84 ? 15.132 0.404 -14.032 1.00 85.75 84 ASP A C 1
ATOM 662 O O . ASP A 1 84 ? 15.446 1.594 -13.935 1.00 85.75 84 ASP A O 1
ATOM 666 N N . LEU A 1 85 ? 14.335 -0.199 -13.155 1.00 90.25 85 LEU A N 1
ATOM 667 C CA . LEU A 1 85 ? 13.694 0.495 -12.048 1.00 90.25 85 LEU A CA 1
ATOM 668 C C . LEU A 1 85 ? 14.164 -0.095 -10.720 1.00 90.25 85 LEU A C 1
ATOM 670 O O . LEU A 1 85 ? 13.932 -1.269 -10.431 1.00 90.25 85 LEU A O 1
ATOM 674 N N . ASP A 1 86 ? 14.802 0.719 -9.892 1.00 93.44 86 ASP A N 1
ATOM 675 C CA . ASP A 1 86 ? 15.121 0.353 -8.519 1.00 93.44 86 ASP A CA 1
ATOM 676 C C . ASP A 1 86 ? 13.913 0.646 -7.617 1.00 93.44 86 ASP A C 1
ATOM 678 O O . ASP A 1 86 ? 13.246 1.671 -7.743 1.00 93.44 86 ASP A O 1
ATOM 682 N N . MET A 1 87 ? 13.634 -0.251 -6.676 1.00 95.12 87 MET A N 1
ATOM 683 C CA . MET A 1 87 ? 12.577 -0.104 -5.680 1.00 95.12 87 MET A CA 1
ATOM 684 C C . MET A 1 87 ? 13.159 -0.268 -4.288 1.00 95.12 87 MET A C 1
ATOM 686 O O . MET A 1 87 ? 13.944 -1.185 -4.027 1.00 95.12 87 MET A O 1
ATOM 690 N N . PHE A 1 88 ? 12.755 0.621 -3.388 1.00 97.62 88 PHE A N 1
ATOM 691 C CA . PHE A 1 88 ? 13.137 0.576 -1.989 1.00 97.62 88 PHE A CA 1
ATOM 692 C C . PHE A 1 88 ? 11.927 0.820 -1.097 1.00 97.62 88 PHE A C 1
ATOM 694 O O . PHE A 1 88 ? 11.105 1.703 -1.348 1.00 97.62 88 PHE A O 1
ATOM 701 N N . ILE A 1 89 ? 11.847 0.047 -0.020 1.00 98.50 89 ILE A N 1
ATOM 702 C CA . ILE A 1 89 ? 10.901 0.261 1.065 1.00 98.50 89 ILE A CA 1
ATOM 703 C C . ILE A 1 89 ? 11.592 0.044 2.410 1.00 98.50 89 ILE A C 1
ATOM 705 O O . ILE A 1 89 ? 12.368 -0.896 2.578 1.00 98.50 89 ILE A O 1
ATOM 709 N N . ASN A 1 90 ? 11.290 0.912 3.371 1.00 98.56 90 ASN A N 1
ATOM 710 C CA . ASN A 1 90 ? 11.737 0.822 4.756 1.00 98.56 90 ASN A CA 1
ATOM 711 C C . ASN A 1 90 ? 10.569 1.129 5.695 1.00 98.56 90 ASN A C 1
ATOM 713 O O . ASN A 1 90 ? 9.820 2.084 5.484 1.00 98.56 90 ASN A O 1
ATOM 717 N N . THR A 1 91 ? 10.397 0.319 6.730 1.00 98.56 91 THR A N 1
ATOM 718 C CA . THR A 1 91 ? 9.289 0.410 7.672 1.00 98.56 91 THR A CA 1
ATOM 719 C C . THR A 1 91 ? 9.786 0.375 9.113 1.00 98.56 91 THR A C 1
ATOM 721 O O . THR A 1 91 ? 10.683 -0.380 9.485 1.00 98.56 91 THR A O 1
ATOM 724 N N . SER A 1 92 ? 9.147 1.156 9.986 1.00 98.56 92 SER A N 1
ATOM 725 C CA . SER A 1 92 ? 9.492 1.188 11.416 1.00 98.56 92 SER A CA 1
ATOM 726 C C . SER A 1 92 ? 9.084 -0.081 12.181 1.00 98.56 92 SER A C 1
ATOM 728 O O . SER A 1 92 ? 9.473 -0.261 13.334 1.00 98.56 92 SER A O 1
ATOM 730 N N . LYS A 1 93 ? 8.266 -0.943 11.569 1.00 98.19 93 LYS A N 1
ATOM 731 C CA . LYS A 1 93 ? 7.759 -2.207 12.118 1.00 98.19 93 LYS A CA 1
ATOM 732 C C . LYS A 1 93 ? 7.876 -3.319 11.083 1.00 98.19 93 LYS A C 1
ATOM 734 O O . LYS A 1 93 ? 8.021 -3.036 9.898 1.00 98.19 93 LYS A O 1
ATOM 739 N N . ASN A 1 94 ? 7.787 -4.566 11.538 1.00 98.25 94 ASN A N 1
ATOM 740 C CA . ASN A 1 94 ? 7.722 -5.717 10.644 1.00 98.25 94 ASN A CA 1
ATOM 741 C C . ASN A 1 94 ? 6.427 -5.673 9.827 1.00 98.25 94 ASN A C 1
ATOM 743 O O . ASN A 1 94 ? 5.356 -5.441 10.389 1.00 98.25 94 ASN A O 1
ATOM 747 N N . VAL A 1 95 ? 6.543 -5.918 8.525 1.00 98.69 95 VAL A N 1
ATOM 748 C CA . VAL A 1 95 ? 5.429 -5.958 7.574 1.00 98.69 95 VAL A CA 1
ATOM 749 C C . VAL A 1 95 ? 5.538 -7.187 6.680 1.00 98.69 95 VAL A C 1
ATOM 751 O O . VAL A 1 95 ? 6.609 -7.785 6.528 1.00 98.69 95 VAL A O 1
ATOM 754 N N . ASN A 1 96 ? 4.427 -7.548 6.056 1.00 98.81 96 ASN A N 1
ATOM 755 C CA . ASN A 1 96 ? 4.418 -8.407 4.884 1.00 98.81 96 ASN A CA 1
ATOM 756 C C . ASN A 1 96 ? 4.415 -7.521 3.632 1.00 98.81 96 ASN A C 1
ATOM 758 O O . ASN A 1 96 ? 3.729 -6.498 3.595 1.00 98.81 96 ASN A O 1
ATOM 762 N N . LEU A 1 97 ? 5.181 -7.918 2.621 1.00 98.75 97 LEU A N 1
ATOM 763 C CA . LEU A 1 97 ? 5.374 -7.185 1.377 1.00 98.75 97 LEU A CA 1
ATOM 764 C C . LEU A 1 97 ? 5.134 -8.119 0.195 1.00 98.75 97 LEU A C 1
ATOM 766 O O . LEU A 1 97 ? 5.877 -9.087 0.021 1.00 98.75 97 LEU A O 1
ATOM 770 N N . ASN A 1 98 ? 4.166 -7.764 -0.645 1.00 98.25 98 ASN A N 1
ATOM 771 C CA . ASN A 1 98 ? 4.009 -8.354 -1.968 1.00 98.25 98 ASN A CA 1
ATOM 772 C C . ASN A 1 98 ? 4.207 -7.280 -3.037 1.00 98.25 98 ASN A C 1
ATOM 774 O O . ASN A 1 98 ? 3.722 -6.159 -2.885 1.00 98.25 98 ASN A O 1
ATOM 778 N N . ILE A 1 99 ? 4.902 -7.629 -4.117 1.00 96.50 99 ILE A N 1
ATOM 779 C CA . ILE A 1 99 ? 5.038 -6.772 -5.297 1.00 96.50 99 ILE A CA 1
ATOM 780 C C . ILE A 1 99 ? 4.579 -7.568 -6.504 1.00 96.50 99 ILE A C 1
ATOM 782 O O . ILE A 1 99 ? 5.044 -8.693 -6.725 1.00 96.50 99 ILE A O 1
ATOM 786 N N . THR A 1 100 ? 3.679 -6.969 -7.266 1.00 93.44 100 THR A N 1
ATOM 787 C CA . THR A 1 100 ? 3.149 -7.514 -8.510 1.00 93.44 100 THR A CA 1
ATOM 788 C C . THR A 1 100 ? 3.336 -6.499 -9.632 1.00 93.44 100 THR A C 1
ATOM 790 O O . THR A 1 100 ? 3.667 -5.332 -9.394 1.00 93.44 100 THR A O 1
ATOM 793 N N . TRP A 1 101 ? 3.128 -6.942 -10.864 1.00 89.12 101 TRP A N 1
ATOM 794 C CA . TRP A 1 101 ? 2.977 -6.045 -12.001 1.00 89.12 101 TRP A CA 1
ATOM 795 C C . TRP A 1 101 ? 1.887 -6.557 -12.943 1.00 89.12 101 TRP A C 1
ATOM 797 O O . TRP A 1 101 ? 1.587 -7.751 -12.947 1.00 89.12 101 TRP A O 1
ATOM 807 N N . SER A 1 102 ? 1.312 -5.668 -13.748 1.00 86.44 102 SER A N 1
ATOM 808 C CA . SER A 1 102 ? 0.405 -6.029 -14.844 1.00 86.44 102 SER A CA 1
ATOM 809 C C . SER A 1 102 ? 0.668 -5.172 -16.076 1.00 86.44 102 SER A C 1
ATOM 811 O O . SER A 1 102 ? 1.120 -4.033 -15.950 1.00 86.44 102 SER A O 1
ATOM 813 N N . SER A 1 103 ? 0.327 -5.691 -17.257 1.00 80.44 103 SER A N 1
ATOM 814 C CA . SER A 1 103 ? 0.235 -4.922 -18.501 1.00 80.44 103 SER A CA 1
ATOM 815 C C . SER A 1 103 ? -1.216 -4.517 -18.798 1.00 80.44 103 SER A C 1
ATOM 817 O O . SER A 1 103 ? -2.163 -5.229 -18.464 1.00 80.44 103 SER A O 1
ATOM 819 N N . GLY A 1 104 ? -1.406 -3.355 -19.430 1.00 65.31 104 GLY A N 1
ATOM 820 C CA . GLY A 1 104 ? -2.722 -2.884 -19.886 1.00 65.31 104 GLY A CA 1
ATOM 821 C C . GLY A 1 104 ? -3.529 -2.095 -18.849 1.00 65.31 104 GLY A C 1
ATOM 822 O O . GLY A 1 104 ? -4.703 -1.807 -19.073 1.00 65.31 104 GLY A O 1
ATOM 823 N N . SER A 1 105 ? -2.917 -1.717 -17.728 1.00 57.12 105 SER A N 1
ATOM 824 C CA . SER A 1 105 ? -3.533 -0.899 -16.684 1.00 57.12 105 SER A CA 1
ATOM 825 C C . SER A 1 105 ? -3.399 0.594 -17.006 1.00 57.12 105 SER A C 1
ATOM 827 O O . SER A 1 105 ? -2.429 1.250 -16.641 1.00 57.12 105 SER A O 1
ATOM 829 N N . THR A 1 106 ? -4.395 1.171 -17.681 1.00 51.19 106 THR A N 1
ATOM 830 C CA . THR A 1 106 ? -4.540 2.635 -17.779 1.00 51.19 106 THR A CA 1
ATOM 831 C C . THR A 1 106 ? -5.222 3.179 -16.525 1.00 51.19 106 THR A C 1
ATOM 833 O O . THR A 1 106 ? -6.330 2.749 -16.199 1.00 51.19 106 THR A O 1
ATOM 836 N N . ALA A 1 107 ? -4.551 4.103 -15.825 1.00 48.41 107 ALA A N 1
ATOM 837 C CA . ALA A 1 107 ? -5.046 4.967 -14.740 1.00 48.41 107 ALA A CA 1
ATOM 838 C C . ALA A 1 107 ? -6.431 4.591 -14.156 1.00 48.41 107 ALA A C 1
ATOM 840 O O . ALA A 1 107 ? -7.443 5.223 -14.452 1.00 48.41 107 ALA A O 1
ATOM 841 N N . GLY A 1 108 ? -6.479 3.555 -13.309 1.00 46.97 108 GLY A N 1
ATOM 842 C CA . GLY A 1 108 ? -7.687 3.172 -12.560 1.00 46.97 108 GLY A CA 1
ATOM 843 C C . GLY A 1 108 ? -8.556 2.064 -13.173 1.00 46.97 108 GLY A C 1
ATOM 844 O O . GLY A 1 108 ? -9.546 1.674 -12.555 1.00 46.97 108 GLY A O 1
ATOM 845 N N . THR A 1 109 ? -8.184 1.507 -14.329 1.00 51.12 109 THR A N 1
ATOM 846 C CA . THR A 1 109 ? -8.820 0.306 -14.902 1.00 51.12 109 THR A CA 1
ATOM 847 C C . THR A 1 109 ? -7.900 -0.909 -14.749 1.00 51.12 109 THR A C 1
ATOM 849 O O . THR A 1 109 ? -6.905 -1.042 -15.453 1.00 51.12 109 THR A O 1
ATOM 852 N N . MET A 1 110 ? -8.207 -1.793 -13.790 1.00 56.12 110 MET A N 1
ATOM 853 C CA . MET A 1 110 ? -7.531 -3.091 -13.655 1.00 56.12 110 MET A CA 1
ATOM 854 C C . MET A 1 110 ? -8.066 -4.021 -14.747 1.00 56.12 110 MET A C 1
ATOM 856 O O . MET A 1 110 ? -9.141 -4.599 -14.594 1.00 56.12 110 MET A O 1
ATOM 860 N N . MET A 1 111 ? -7.371 -4.077 -15.884 1.00 55.38 111 MET A N 1
ATOM 861 C CA . MET A 1 111 ? -7.760 -4.903 -17.035 1.00 55.38 111 MET A CA 1
ATOM 862 C C . MET A 1 111 ? -6.826 -6.101 -17.271 1.00 55.38 111 MET A C 1
ATOM 864 O O . MET A 1 111 ? -7.156 -6.956 -18.088 1.00 55.38 111 MET A O 1
ATOM 868 N N . GLY A 1 112 ? -5.699 -6.183 -16.555 1.00 64.06 112 GLY A N 1
ATOM 869 C CA . GLY A 1 112 ? -4.710 -7.258 -16.673 1.00 64.06 112 GLY A CA 1
ATOM 870 C C . GLY A 1 112 ? -4.619 -8.126 -15.417 1.00 64.06 112 GLY A C 1
ATOM 871 O O . GLY A 1 112 ? -4.907 -7.668 -14.313 1.00 64.06 112 GLY A O 1
ATOM 872 N N . GLU A 1 113 ? -4.214 -9.383 -15.592 1.00 78.38 113 GLU A N 1
ATOM 873 C CA . GLU A 1 113 ? -3.873 -10.283 -14.488 1.00 78.38 113 GLU A CA 1
ATOM 874 C C . GLU A 1 113 ? -2.547 -9.839 -13.850 1.00 78.38 113 GLU A C 1
ATOM 876 O O . GLU A 1 113 ? -1.555 -9.615 -14.546 1.00 78.38 113 GLU A O 1
ATOM 881 N N . GLU A 1 114 ? -2.532 -9.673 -12.526 1.00 87.50 114 GLU A N 1
ATOM 882 C CA . GLU A 1 114 ? -1.322 -9.307 -11.788 1.00 87.50 114 GLU A CA 1
ATOM 883 C C . GLU A 1 114 ? -0.377 -10.507 -11.640 1.00 87.50 114 GLU A C 1
ATOM 885 O O . GLU A 1 114 ? -0.758 -11.566 -11.141 1.00 87.50 114 GLU A O 1
ATOM 890 N N . VAL A 1 115 ? 0.896 -10.313 -11.986 1.00 89.06 115 VAL A N 1
ATOM 891 C CA . VAL A 1 115 ? 1.954 -11.315 -11.825 1.00 89.06 115 VAL A CA 1
ATOM 892 C C . VAL A 1 115 ? 2.778 -11.001 -10.578 1.00 89.06 115 VAL A C 1
ATOM 894 O O . VAL A 1 115 ? 3.441 -9.966 -10.497 1.00 89.06 115 VAL A O 1
ATOM 897 N N . LEU A 1 116 ? 2.772 -11.914 -9.604 1.00 91.81 116 LEU A N 1
ATOM 898 C CA . LEU A 1 116 ? 3.557 -11.803 -8.370 1.00 91.81 116 LEU A CA 1
ATOM 899 C C . LEU A 1 116 ? 5.051 -12.014 -8.632 1.00 91.81 116 LEU A C 1
ATOM 901 O O . LEU A 1 116 ? 5.461 -13.050 -9.152 1.00 91.81 116 LEU A O 1
ATOM 905 N N . ILE A 1 117 ? 5.872 -11.060 -8.192 1.00 93.25 117 ILE A N 1
ATOM 906 C CA . ILE A 1 117 ? 7.333 -11.104 -8.370 1.00 93.25 117 ILE A CA 1
ATOM 907 C C . ILE A 1 117 ? 8.124 -11.010 -7.075 1.00 93.25 117 ILE A C 1
ATOM 909 O O . ILE A 1 117 ? 9.278 -11.439 -7.027 1.00 93.25 117 ILE A O 1
ATOM 913 N N . VAL A 1 118 ? 7.513 -10.490 -6.014 1.00 96.06 118 VAL A N 1
ATOM 914 C CA . VAL A 1 118 ? 8.107 -10.467 -4.679 1.00 96.06 118 VAL A CA 1
ATOM 915 C C . VAL A 1 118 ? 7.046 -10.861 -3.671 1.00 96.06 118 VAL A C 1
ATOM 917 O O . VAL A 1 118 ? 5.942 -10.332 -3.698 1.00 96.06 118 VAL A O 1
ATOM 920 N N . SER A 1 119 ? 7.414 -11.761 -2.765 1.00 97.94 119 SER A N 1
ATOM 921 C CA . SER A 1 119 ? 6.650 -12.106 -1.571 1.00 97.94 119 SER A CA 1
ATOM 922 C C . SER A 1 119 ? 7.626 -12.244 -0.408 1.00 97.94 119 SER A C 1
ATOM 924 O O . SER A 1 119 ? 8.573 -13.039 -0.458 1.00 97.94 119 SER A O 1
ATOM 926 N N . LYS A 1 120 ? 7.454 -11.399 0.607 1.00 98.44 120 LYS A N 1
ATOM 927 C CA . LYS A 1 120 ? 8.262 -11.366 1.830 1.00 98.44 120 LYS A CA 1
ATOM 928 C C . LYS A 1 120 ? 7.340 -11.190 3.030 1.00 98.44 120 LYS A C 1
ATOM 930 O O . LYS A 1 120 ? 6.358 -10.457 2.971 1.00 98.44 120 LYS A O 1
ATOM 935 N N . ALA A 1 121 ? 7.681 -11.829 4.140 1.00 98.38 121 ALA A N 1
ATOM 936 C CA . ALA A 1 121 ? 6.935 -11.729 5.386 1.00 98.38 121 ALA A CA 1
ATOM 937 C C . ALA A 1 121 ? 7.860 -11.295 6.521 1.00 98.38 121 ALA A C 1
ATOM 939 O O . ALA A 1 121 ? 9.024 -11.690 6.555 1.00 98.38 121 ALA A O 1
ATOM 940 N N . GLN A 1 122 ? 7.320 -10.510 7.455 1.00 97.81 122 GLN A N 1
ATOM 941 C CA . GLN A 1 122 ? 8.020 -10.051 8.659 1.00 97.81 122 GLN A CA 1
ATOM 942 C C . GLN A 1 122 ? 9.343 -9.310 8.391 1.00 97.81 122 GLN A C 1
ATOM 944 O O . GLN A 1 122 ? 10.308 -9.452 9.140 1.00 97.81 122 GLN A O 1
ATOM 949 N N . ILE A 1 123 ? 9.380 -8.491 7.338 1.00 98.50 123 ILE A N 1
ATOM 950 C CA . ILE A 1 123 ? 10.545 -7.670 6.984 1.00 98.50 123 ILE A CA 1
ATOM 951 C C . ILE A 1 123 ? 10.377 -6.221 7.452 1.00 98.50 123 ILE A C 1
ATOM 953 O O . ILE A 1 123 ? 9.258 -5.768 7.684 1.00 98.50 123 ILE A O 1
ATOM 957 N N . ARG A 1 124 ? 11.487 -5.484 7.564 1.00 98.31 124 ARG A N 1
ATOM 958 C CA . ARG A 1 124 ? 11.492 -4.025 7.796 1.00 98.31 124 ARG A CA 1
ATOM 959 C C . ARG A 1 124 ? 12.062 -3.223 6.640 1.00 98.31 124 ARG A C 1
ATOM 961 O O . ARG A 1 124 ? 11.867 -2.020 6.564 1.00 98.31 124 ARG A O 1
ATOM 968 N N . GLU A 1 125 ? 12.786 -3.880 5.752 1.00 98.25 125 GLU A N 1
ATOM 969 C CA . GLU A 1 125 ? 13.391 -3.247 4.597 1.00 98.25 125 GLU A CA 1
ATOM 970 C C . GLU A 1 125 ? 13.396 -4.212 3.422 1.00 98.25 125 GLU A C 1
ATOM 972 O O . GLU A 1 125 ? 13.484 -5.432 3.591 1.00 98.25 125 GLU A O 1
ATOM 977 N N . TYR A 1 126 ? 13.287 -3.652 2.226 1.00 98.31 126 TYR A N 1
ATOM 978 C CA . TYR A 1 126 ? 13.478 -4.381 0.988 1.00 98.31 126 TYR A CA 1
ATOM 979 C C . TYR A 1 126 ? 14.008 -3.432 -0.080 1.00 98.31 126 TYR A C 1
ATOM 981 O O . TYR A 1 126 ? 13.531 -2.306 -0.218 1.00 98.31 126 TYR A O 1
ATOM 989 N N . LYS A 1 127 ? 15.004 -3.902 -0.831 1.00 96.62 127 LYS A N 1
ATOM 990 C CA . LYS A 1 127 ? 15.562 -3.219 -1.994 1.00 96.62 127 LYS A CA 1
ATOM 991 C C . LYS A 1 127 ? 15.666 -4.214 -3.140 1.00 96.62 127 LYS A C 1
ATOM 993 O O . LYS A 1 127 ? 16.117 -5.340 -2.929 1.00 96.62 127 LYS A O 1
ATOM 998 N N . SER A 1 128 ? 15.261 -3.803 -4.333 1.00 92.88 128 SER A N 1
ATOM 999 C CA . SER A 1 128 ? 15.352 -4.626 -5.538 1.00 92.88 128 SER A CA 1
ATOM 1000 C C . SER A 1 128 ? 15.522 -3.770 -6.780 1.00 92.88 128 SER A C 1
ATOM 1002 O O . SER A 1 128 ? 15.224 -2.579 -6.757 1.00 92.88 128 SER A O 1
ATOM 1004 N N . SER A 1 129 ? 15.966 -4.406 -7.854 1.00 90.81 129 SER A N 1
ATOM 1005 C CA . SER A 1 129 ? 16.071 -3.815 -9.184 1.00 90.81 129 SER A CA 1
ATOM 1006 C C . SER A 1 129 ? 15.225 -4.641 -10.143 1.00 90.81 129 SER A C 1
ATOM 1008 O O . SER A 1 129 ? 15.361 -5.866 -10.212 1.00 90.81 129 SER A O 1
ATOM 1010 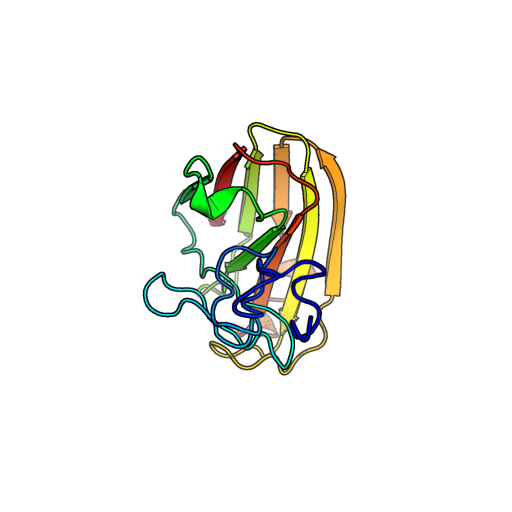N N . PHE A 1 130 ? 14.336 -3.977 -10.868 1.00 86.12 130 PHE A N 1
ATOM 1011 C CA . PHE A 1 130 ? 13.452 -4.575 -11.854 1.00 86.12 130 PHE A CA 1
ATOM 1012 C C . PHE A 1 130 ? 13.963 -4.212 -13.243 1.00 86.12 130 PHE A C 1
ATOM 1014 O O . PHE A 1 130 ? 13.869 -3.059 -13.662 1.00 86.12 130 PHE A O 1
ATOM 1021 N N . SER A 1 131 ? 14.553 -5.192 -13.930 1.00 77.31 131 SER A N 1
ATOM 1022 C CA . SER A 1 131 ? 15.181 -4.957 -15.225 1.00 77.31 131 SER A CA 1
ATOM 1023 C C . SER A 1 131 ? 14.172 -4.930 -16.365 1.00 77.31 131 SER A C 1
ATOM 1025 O O . SER A 1 131 ? 13.280 -5.776 -16.445 1.00 77.31 131 SER A O 1
ATOM 1027 N N . ASN A 1 132 ? 14.364 -4.012 -17.305 1.00 66.81 132 ASN A N 1
ATOM 1028 C CA . ASN A 1 132 ? 13.517 -3.888 -18.484 1.00 66.81 132 ASN A CA 1
ATOM 1029 C C . ASN A 1 132 ? 13.417 -5.201 -19.279 1.00 66.81 132 ASN A C 1
ATOM 1031 O O . ASN A 1 132 ? 12.343 -5.567 -19.740 1.00 66.81 132 ASN A O 1
ATOM 1035 N N . GLU A 1 133 ? 14.515 -5.952 -19.389 1.00 64.25 133 GLU A N 1
ATOM 1036 C CA . GLU A 1 133 ? 14.546 -7.230 -20.116 1.00 64.25 133 GLU A CA 1
ATOM 1037 C C . GLU A 1 133 ? 13.649 -8.304 -19.491 1.00 64.25 133 GLU A C 1
ATOM 1039 O O . GLU A 1 133 ? 13.082 -9.131 -20.199 1.00 64.25 133 GLU A O 1
ATOM 1044 N N . LYS A 1 134 ? 13.507 -8.297 -18.160 1.00 66.56 134 LYS A N 1
ATOM 1045 C CA . LYS A 1 134 ? 12.704 -9.292 -17.441 1.00 66.56 134 LYS A CA 1
ATOM 1046 C C . LYS A 1 134 ? 11.210 -8.966 -17.473 1.00 66.56 134 LYS A C 1
ATOM 1048 O O . LYS A 1 134 ? 10.392 -9.876 -17.360 1.00 66.56 134 LYS A O 1
ATOM 1053 N N . PHE A 1 135 ? 10.870 -7.687 -17.595 1.00 64.69 135 PHE A N 1
ATOM 1054 C CA . PHE A 1 135 ? 9.498 -7.183 -17.507 1.00 64.69 135 PHE A CA 1
ATOM 1055 C C . PHE A 1 135 ? 8.946 -6.661 -18.842 1.00 64.69 135 PHE A C 1
ATOM 1057 O O . PHE A 1 135 ? 7.810 -6.198 -18.881 1.00 64.69 135 PHE A O 1
ATOM 1064 N N . ASP A 1 136 ? 9.737 -6.759 -19.917 1.00 63.03 136 ASP A N 1
ATOM 1065 C CA . ASP A 1 136 ? 9.430 -6.328 -21.284 1.00 63.03 136 ASP A CA 1
ATOM 1066 C C . ASP A 1 136 ? 8.670 -4.989 -21.345 1.00 63.03 136 ASP A C 1
ATOM 1068 O O . ASP A 1 136 ? 7.585 -4.887 -21.931 1.00 63.03 136 ASP A O 1
ATOM 1072 N N . PHE A 1 137 ? 9.247 -3.929 -20.753 1.00 62.81 137 PHE A N 1
ATOM 1073 C CA . PHE A 1 137 ? 8.657 -2.583 -20.851 1.00 62.81 137 PHE A CA 1
ATOM 1074 C C . PHE A 1 137 ? 8.619 -2.088 -22.310 1.00 62.81 137 PHE A C 1
ATOM 1076 O O . PHE A 1 137 ? 7.894 -1.149 -22.628 1.00 62.81 137 PHE A O 1
ATOM 1083 N N . ARG A 1 138 ? 9.389 -2.722 -23.211 1.00 55.78 138 ARG A N 1
ATOM 1084 C CA . ARG A 1 138 ? 9.387 -2.471 -24.662 1.00 55.78 138 ARG A CA 1
ATOM 1085 C C . ARG A 1 138 ? 8.125 -2.986 -25.343 1.00 55.78 138 ARG A C 1
ATOM 1087 O O . ARG A 1 138 ? 7.573 -2.279 -26.182 1.00 55.78 138 ARG A O 1
ATOM 1094 N N . GLY A 1 139 ? 7.692 -4.200 -25.010 1.00 56.97 139 GLY A N 1
ATOM 1095 C CA . GLY A 1 139 ? 6.496 -4.823 -25.576 1.00 56.97 139 GLY A CA 1
ATOM 1096 C C . GLY A 1 139 ? 5.189 -4.300 -24.981 1.00 56.97 139 GLY A C 1
ATOM 1097 O O . GLY A 1 139 ? 4.143 -4.406 -25.620 1.00 56.97 139 GLY A O 1
ATOM 1098 N N . ASN A 1 140 ? 5.236 -3.708 -23.781 1.00 63.97 140 ASN A N 1
ATOM 1099 C CA . ASN A 1 140 ? 4.058 -3.240 -23.053 1.00 63.97 140 ASN A CA 1
ATOM 1100 C C . ASN A 1 140 ? 4.286 -1.827 -22.479 1.00 63.97 140 ASN A C 1
ATOM 1102 O O . ASN A 1 140 ? 4.767 -1.703 -21.356 1.00 63.97 140 ASN A O 1
ATOM 1106 N N . PRO A 1 141 ? 3.898 -0.745 -23.184 1.00 63.56 141 PRO A N 1
ATOM 1107 C CA . PRO A 1 141 ? 4.122 0.625 -22.705 1.00 63.56 141 PRO A CA 1
ATOM 1108 C C . PRO A 1 141 ? 3.278 0.995 -21.471 1.00 63.56 141 PRO A C 1
ATOM 1110 O O . PRO A 1 141 ? 3.556 1.986 -20.811 1.00 63.56 141 PRO A O 1
ATOM 1113 N N . ASN A 1 142 ? 2.254 0.199 -21.144 1.00 73.94 142 ASN A N 1
ATOM 1114 C CA . ASN A 1 142 ? 1.323 0.449 -20.043 1.00 73.94 142 ASN A CA 1
ATOM 1115 C C . ASN A 1 142 ? 1.488 -0.601 -18.940 1.00 73.94 142 ASN A C 1
ATOM 1117 O O . ASN A 1 142 ? 0.563 -1.378 -18.681 1.00 73.94 142 ASN A O 1
ATOM 1121 N N . ILE A 1 143 ? 2.677 -0.674 -18.342 1.00 83.00 143 ILE A N 1
ATOM 1122 C CA . ILE A 1 143 ? 2.914 -1.527 -17.176 1.00 83.00 143 ILE A CA 1
ATOM 1123 C C . ILE A 1 143 ? 2.741 -0.752 -15.876 1.00 83.00 143 ILE A C 1
ATOM 1125 O O . ILE A 1 143 ? 3.186 0.385 -15.740 1.00 83.00 143 ILE A O 1
ATOM 1129 N N . THR A 1 144 ? 2.139 -1.397 -14.886 1.00 88.81 144 THR A N 1
ATOM 1130 C CA . THR A 1 144 ? 2.002 -0.840 -13.540 1.00 88.81 144 THR A CA 1
ATOM 1131 C C . THR A 1 144 ? 2.556 -1.833 -12.536 1.00 88.81 144 THR A C 1
ATOM 1133 O O . THR A 1 144 ? 2.200 -3.009 -12.562 1.00 88.81 144 THR A O 1
ATOM 1136 N N . PHE A 1 145 ? 3.415 -1.354 -11.641 1.00 92.38 145 PHE A N 1
ATOM 1137 C CA . PHE A 1 145 ? 3.816 -2.080 -10.444 1.00 92.38 145 PHE A CA 1
ATOM 1138 C C . PHE A 1 145 ? 2.826 -1.793 -9.326 1.00 92.38 145 PHE A C 1
ATOM 1140 O O . PHE A 1 145 ? 2.497 -0.630 -9.083 1.00 92.38 145 PHE A O 1
ATOM 1147 N N . TYR A 1 146 ? 2.431 -2.829 -8.594 1.00 95.06 146 TYR A N 1
ATOM 1148 C CA . TYR A 1 146 ? 1.647 -2.697 -7.373 1.00 95.06 146 TYR A CA 1
ATOM 1149 C C . TYR A 1 146 ? 2.455 -3.202 -6.187 1.00 95.06 146 TYR A C 1
ATOM 1151 O O . TYR A 1 146 ? 3.116 -4.239 -6.249 1.00 95.06 146 TYR A O 1
ATOM 1159 N N . VAL A 1 147 ? 2.406 -2.450 -5.094 1.00 97.81 147 VAL A N 1
ATOM 1160 C CA . VAL A 1 147 ? 3.117 -2.759 -3.854 1.00 97.81 147 VAL A CA 1
ATOM 1161 C C . VAL A 1 147 ? 2.092 -2.863 -2.740 1.00 97.81 147 VAL A C 1
ATOM 1163 O O . VAL A 1 147 ? 1.452 -1.876 -2.381 1.00 97.81 147 VAL A O 1
ATOM 1166 N N . TYR A 1 148 ? 1.962 -4.055 -2.174 1.00 98.56 148 TYR A N 1
ATOM 1167 C CA . TYR A 1 148 ? 1.052 -4.354 -1.078 1.00 98.56 148 TYR A CA 1
ATOM 1168 C C . TYR A 1 148 ? 1.851 -4.478 0.212 1.00 98.56 148 TYR A C 1
ATOM 1170 O O . TYR A 1 148 ? 2.652 -5.404 0.369 1.00 98.56 148 TYR A O 1
ATOM 1178 N N . VAL A 1 149 ? 1.617 -3.559 1.145 1.00 98.75 149 VAL A N 1
ATOM 1179 C CA . VAL A 1 149 ? 2.216 -3.591 2.480 1.00 98.75 149 VAL A CA 1
ATOM 1180 C C . VAL A 1 149 ? 1.118 -3.937 3.469 1.00 98.75 149 VAL A C 1
ATOM 1182 O O . VAL A 1 149 ? 0.117 -3.231 3.560 1.00 98.75 149 VAL A O 1
ATOM 1185 N N . SER A 1 150 ? 1.279 -5.033 4.203 1.00 98.69 150 SER A N 1
ATOM 1186 C CA . SER A 1 150 ? 0.235 -5.553 5.090 1.00 98.69 150 SER A CA 1
ATOM 1187 C C . SER A 1 150 ? 0.794 -6.106 6.395 1.00 98.69 150 SER A C 1
ATOM 1189 O O . SER A 1 150 ? 2.008 -6.206 6.581 1.00 98.69 150 SER A O 1
ATOM 1191 N N . ASN A 1 151 ? -0.108 -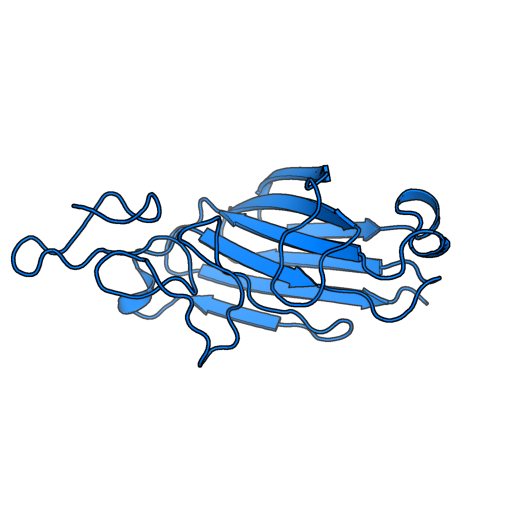6.477 7.305 1.00 98.25 151 ASN A N 1
ATOM 1192 C CA . ASN A 1 151 ? 0.209 -7.077 8.598 1.00 98.25 151 ASN A CA 1
ATOM 1193 C C . ASN A 1 151 ? 1.117 -6.200 9.481 1.00 98.25 151 ASN A C 1
ATOM 1195 O O . ASN A 1 151 ? 1.942 -6.705 10.241 1.00 98.25 151 ASN A O 1
ATOM 1199 N N . PHE A 1 152 ? 0.982 -4.878 9.369 1.00 98.19 152 PHE A N 1
ATOM 1200 C CA . PHE A 1 152 ? 1.577 -3.950 10.324 1.00 98.19 152 PHE A CA 1
ATOM 1201 C C . PHE A 1 152 ? 0.578 -3.590 11.421 1.00 98.19 152 PHE A C 1
ATOM 1203 O O . PHE A 1 152 ? -0.631 -3.733 11.262 1.00 98.19 152 PHE A O 1
ATOM 1210 N N . THR A 1 153 ? 1.093 -3.068 12.532 1.00 96.50 153 THR A N 1
ATOM 1211 C CA . THR A 1 153 ? 0.278 -2.490 13.605 1.00 96.50 153 THR A CA 1
ATOM 1212 C C . THR A 1 153 ? 0.516 -0.992 13.702 1.00 96.50 153 THR A C 1
ATOM 1214 O O . THR A 1 153 ? 1.644 -0.521 13.550 1.00 96.50 153 THR A O 1
ATOM 1217 N N . TRP A 1 154 ? -0.521 -0.231 14.028 1.00 95.31 154 TRP A N 1
ATOM 1218 C CA . TRP A 1 154 ? -0.386 1.180 14.377 1.00 95.31 154 TRP A CA 1
ATOM 1219 C C . TRP A 1 154 ? 0.365 1.364 15.720 1.00 95.31 154 TRP A C 1
ATOM 1221 O O . TRP A 1 154 ? 0.285 0.489 16.588 1.00 95.31 154 TRP A O 1
ATOM 1231 N N . PRO A 1 155 ? 1.155 2.436 15.917 1.00 97.81 155 PRO A N 1
ATOM 1232 C CA . PRO A 1 155 ? 1.606 3.392 14.905 1.00 97.81 155 PRO A CA 1
ATOM 1233 C C . PRO A 1 155 ? 2.706 2.797 14.009 1.00 97.81 155 PRO A C 1
ATOM 1235 O O . PRO A 1 155 ? 3.486 1.954 14.461 1.00 97.81 155 PRO A O 1
ATOM 1238 N N . VAL A 1 156 ? 2.798 3.234 12.751 1.00 98.44 156 VAL A N 1
ATOM 1239 C CA . VAL A 1 156 ? 3.831 2.786 11.799 1.00 98.44 156 VAL A CA 1
ATOM 1240 C C . VAL A 1 156 ? 4.289 3.925 10.887 1.00 98.44 156 VAL A C 1
ATOM 1242 O O . VAL A 1 156 ? 3.498 4.774 10.481 1.00 98.44 156 VAL A O 1
ATOM 1245 N N . LYS A 1 157 ? 5.580 3.930 10.545 1.00 98.62 157 LYS A N 1
ATOM 1246 C CA . LYS A 1 157 ? 6.165 4.783 9.507 1.00 98.62 157 LYS A CA 1
ATOM 1247 C C . LYS A 1 157 ? 6.636 3.909 8.348 1.00 98.62 157 LYS A C 1
ATOM 1249 O O . LYS A 1 157 ? 7.334 2.924 8.584 1.00 98.62 157 LYS A O 1
ATOM 1254 N N . ILE A 1 158 ? 6.268 4.275 7.123 1.00 98.75 158 ILE A N 1
ATOM 1255 C CA . ILE A 1 158 ? 6.598 3.556 5.886 1.00 98.75 158 ILE A CA 1
ATOM 1256 C C . ILE A 1 158 ? 7.231 4.549 4.915 1.00 98.75 158 ILE A C 1
ATOM 1258 O O . ILE A 1 158 ? 6.627 5.563 4.577 1.00 98.75 158 ILE A O 1
ATOM 1262 N N . GLN A 1 159 ? 8.449 4.268 4.477 1.00 98.69 159 GLN A N 1
ATOM 1263 C CA . GLN A 1 159 ? 9.155 5.016 3.445 1.00 98.69 159 GLN A CA 1
ATOM 1264 C C . GLN A 1 159 ? 9.243 4.145 2.204 1.00 98.69 159 GLN A C 1
ATOM 1266 O O . GLN A 1 159 ? 9.640 2.989 2.311 1.00 98.69 159 GLN A O 1
ATOM 1271 N N . VAL A 1 160 ? 8.864 4.676 1.047 1.00 98.50 160 VAL A N 1
ATOM 1272 C CA . VAL A 1 160 ? 8.842 3.923 -0.211 1.00 98.50 160 VAL A CA 1
ATOM 1273 C C . VAL A 1 160 ? 9.255 4.824 -1.367 1.00 98.50 160 VAL A C 1
ATOM 1275 O O . VAL A 1 160 ? 8.878 6.000 -1.410 1.00 98.50 160 VAL A O 1
ATOM 1278 N N . CYS A 1 161 ? 10.037 4.280 -2.293 1.00 97.12 161 CYS A N 1
ATOM 1279 C CA . CYS A 1 161 ? 10.367 4.939 -3.548 1.00 97.12 161 CYS A CA 1
ATOM 1280 C C . CYS A 1 161 ? 10.590 3.932 -4.677 1.00 97.12 161 CYS A C 1
ATOM 1282 O O . CYS A 1 161 ? 10.988 2.784 -4.458 1.00 97.12 161 CYS A O 1
ATOM 1284 N N . PHE A 1 162 ? 10.349 4.421 -5.887 1.00 95.25 162 PHE A N 1
ATOM 1285 C CA . PHE A 1 162 ? 10.847 3.851 -7.127 1.00 95.25 162 PHE A CA 1
ATOM 1286 C C . PHE A 1 162 ? 11.793 4.872 -7.747 1.00 95.25 162 PHE A C 1
ATOM 1288 O O . PHE A 1 162 ? 11.482 6.061 -7.722 1.00 95.25 162 PHE A O 1
ATOM 1295 N N . LEU A 1 163 ? 12.929 4.426 -8.268 1.00 93.75 163 LEU A N 1
ATOM 1296 C CA . LEU A 1 163 ? 13.968 5.275 -8.845 1.00 93.75 163 LEU A CA 1
ATOM 1297 C C . LEU A 1 163 ? 14.379 4.705 -10.198 1.00 93.75 163 LEU A C 1
ATOM 1299 O O . LEU A 1 163 ? 14.585 3.492 -10.310 1.00 93.75 163 LEU A O 1
ATOM 1303 N N . TRP A 1 164 ? 14.552 5.558 -11.202 1.00 89.94 164 TRP A N 1
ATOM 1304 C CA . TRP A 1 164 ? 15.203 5.121 -12.430 1.00 89.94 164 TRP A CA 1
ATOM 1305 C C . TRP A 1 164 ? 16.659 4.766 -12.152 1.00 89.94 164 TRP A C 1
ATOM 1307 O O . TRP A 1 164 ? 17.391 5.498 -11.480 1.00 89.94 164 TRP A O 1
ATOM 1317 N N . ARG A 1 165 ? 17.092 3.622 -12.676 1.00 82.56 165 ARG A N 1
ATOM 1318 C CA . ARG A 1 165 ? 18.495 3.235 -12.631 1.00 82.56 165 ARG A CA 1
ATOM 1319 C C . ARG A 1 165 ? 19.225 3.879 -13.811 1.00 82.56 165 ARG A C 1
ATOM 1321 O O . ARG A 1 165 ? 18.838 3.669 -14.960 1.00 82.56 165 ARG A O 1
ATOM 1328 N N . ASN A 1 166 ? 20.258 4.660 -13.497 1.00 67.12 166 ASN A N 1
ATOM 1329 C CA . ASN A 1 166 ? 21.177 5.258 -14.473 1.00 67.12 166 ASN A CA 1
ATOM 1330 C C . ASN A 1 166 ? 22.189 4.244 -15.011 1.00 67.12 166 ASN A C 1
ATOM 1332 O O . ASN A 1 166 ? 22.611 3.361 -14.226 1.00 67.12 166 ASN A O 1
#